Protein AF-A0A660Y3A1-F1 (afdb_monomer_lite)

pLDDT: mean 77.37, std 20.07, range [38.84, 98.44]

Foldseek 3Di:
DDDDDPPQVPVVVVVVVCCVVCVPDPVNVVLVPLVLVVLLVLLVVCVVVVHDCVRRLVSLVCCCVVRVVGPCNLVSLLVQLCCCVPVVVPPVSNLVSLVCSLVSPVPHPSNVVSVVVNVVVVVVVVVVVVVPPDD

Radius of gyration: 18.41 Å; chains: 1; bounding box: 25×60×46 Å

Secondary structure (DSSP, 8-state):
----S--HHHHHHHHHHHHHH-TTSHHHHHHHT-TTHHHHHHHHHHHHTT--HHHHHHHHHHHHHH-TTSTTHHHHHHHHHHHHHHTS--HHHHHHHHHHHHHHSTTSHHHHHHHHHHHHHHHHHHHHHTTS---

Sequence (135 aa):
MKDALGDTASADSAFRELLRRYPDSEPARVLRKDGGKELFLRAERARLSGKPPDIFLPLYEEVLRRHPESSYAPRAAYAIAWTYEHILRDSLKALAAYRNLAQTFPETEPGKFARKKLSLWTADTTVVDSMHTSE

Structure (mmCIF, N/CA/C/O backbone):
data_AF-A0A660Y3A1-F1
#
_entry.id   AF-A0A660Y3A1-F1
#
loop_
_atom_site.group_PDB
_atom_site.id
_atom_site.type_symbol
_atom_site.label_atom_id
_atom_site.label_alt_id
_atom_site.label_comp_id
_atom_site.label_asym_id
_atom_site.label_entity_id
_atom_site.label_seq_id
_atom_site.pdbx_PDB_ins_code
_atom_site.Cartn_x
_atom_site.Cartn_y
_atom_site.Cartn_z
_atom_site.occupancy
_atom_site.B_iso_or_equiv
_atom_site.auth_seq_id
_atom_site.auth_comp_id
_atom_site.auth_asym_id
_atom_site.auth_atom_id
_atom_site.pdbx_PDB_model_num
ATOM 1 N N . MET A 1 1 ? -0.014 22.371 29.705 1.00 41.53 1 MET A N 1
ATOM 2 C CA . MET A 1 1 ? -0.310 22.757 28.304 1.00 41.53 1 MET A CA 1
ATOM 3 C C . MET A 1 1 ? 0.983 22.610 27.516 1.00 41.53 1 MET A C 1
ATOM 5 O O . MET A 1 1 ? 1.921 23.312 27.847 1.00 41.53 1 MET A O 1
ATOM 9 N N . LYS A 1 2 ? 1.157 21.719 26.544 1.00 38.84 2 LYS A N 1
ATOM 10 C CA . LYS A 1 2 ? 0.225 20.934 25.727 1.00 38.84 2 LYS A CA 1
ATOM 11 C C . LYS A 1 2 ? 0.788 19.519 25.550 1.0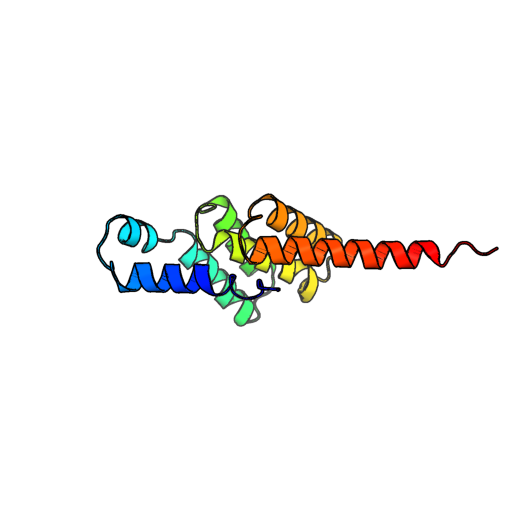0 38.84 2 LYS A C 1
ATOM 13 O O . LYS A 1 2 ? 1.962 19.368 25.225 1.00 38.84 2 LYS A O 1
ATOM 18 N N . ASP A 1 3 ? -0.080 18.540 25.745 1.00 48.84 3 ASP A N 1
ATOM 19 C CA . ASP A 1 3 ? 0.077 17.152 25.324 1.00 48.84 3 ASP A CA 1
ATOM 20 C C . ASP A 1 3 ? -0.066 17.022 23.792 1.00 48.84 3 ASP A C 1
ATOM 22 O O . ASP A 1 3 ? -0.488 17.974 23.131 1.00 48.84 3 ASP A O 1
ATOM 26 N N . ALA A 1 4 ? 0.212 15.815 23.277 1.00 39.81 4 ALA A N 1
ATOM 27 C CA . ALA A 1 4 ? -0.171 15.273 21.957 1.00 39.81 4 ALA A CA 1
ATOM 28 C C . ALA A 1 4 ? 0.922 15.105 20.879 1.00 39.81 4 ALA A C 1
ATOM 30 O O . ALA A 1 4 ? 0.761 15.565 19.752 1.00 39.81 4 ALA A O 1
ATOM 31 N N . LEU A 1 5 ? 1.977 14.329 21.165 1.00 40.34 5 LEU A N 1
ATOM 32 C CA . LEU A 1 5 ? 2.789 13.669 20.119 1.00 40.34 5 LEU A CA 1
ATOM 33 C C . LEU A 1 5 ? 3.163 12.211 20.479 1.00 40.34 5 LEU A C 1
ATOM 35 O O . LEU A 1 5 ? 4.257 11.751 20.166 1.00 40.34 5 LEU A O 1
ATOM 39 N N . GLY A 1 6 ? 2.266 11.480 21.158 1.00 42.59 6 GLY A N 1
ATOM 40 C CA . GLY A 1 6 ? 2.572 10.167 21.752 1.00 42.59 6 GLY A CA 1
ATOM 41 C C . GLY A 1 6 ? 1.891 8.917 21.173 1.00 42.59 6 GLY A C 1
ATOM 42 O O . GLY A 1 6 ? 2.242 7.828 21.609 1.00 42.59 6 GLY A O 1
ATOM 43 N N . ASP A 1 7 ? 0.955 9.004 20.219 1.00 46.84 7 ASP A N 1
ATOM 44 C CA . ASP A 1 7 ? -0.050 7.922 20.078 1.00 46.84 7 ASP A CA 1
ATOM 45 C C . ASP A 1 7 ? -0.044 7.062 18.802 1.00 46.84 7 ASP A C 1
ATOM 47 O O . ASP A 1 7 ? -0.915 6.210 18.646 1.00 46.84 7 ASP A O 1
ATOM 51 N N . THR A 1 8 ? 0.935 7.165 17.899 1.00 44.69 8 THR A N 1
ATOM 52 C CA . THR A 1 8 ? 0.959 6.283 16.703 1.00 44.69 8 THR A CA 1
ATOM 53 C C . THR A 1 8 ? 1.862 5.058 16.836 1.00 44.69 8 THR A C 1
ATOM 55 O O . THR A 1 8 ? 1.670 4.073 16.128 1.00 44.69 8 THR A O 1
ATOM 58 N N . ALA A 1 9 ? 2.769 5.037 17.817 1.00 43.44 9 ALA A N 1
ATOM 59 C CA . ALA A 1 9 ? 3.471 3.813 18.214 1.00 43.44 9 ALA A CA 1
ATOM 60 C C . ALA A 1 9 ? 2.575 2.868 19.050 1.00 43.44 9 ALA A C 1
ATOM 62 O O . ALA A 1 9 ? 2.907 1.693 19.230 1.00 43.44 9 ALA A O 1
ATOM 63 N N . SER A 1 10 ? 1.437 3.368 19.552 1.00 48.41 10 SER A N 1
ATOM 64 C CA . SER A 1 10 ? 0.587 2.693 20.543 1.00 48.41 10 SER A CA 1
ATOM 65 C C . SER A 1 10 ? -0.299 1.599 19.938 1.00 48.41 10 SER A C 1
ATOM 67 O O . SER A 1 10 ? -0.422 0.527 20.515 1.00 48.41 10 SER A O 1
ATOM 69 N N . ALA A 1 11 ? -0.842 1.784 18.729 1.00 48.19 11 ALA A N 1
ATOM 70 C CA . ALA A 1 11 ? -1.691 0.761 18.104 1.00 48.19 11 ALA A CA 1
ATOM 71 C C . ALA A 1 11 ? -0.903 -0.520 17.775 1.00 48.19 11 ALA A C 1
ATOM 73 O O . ALA A 1 11 ? -1.330 -1.623 18.101 1.00 48.19 11 ALA A O 1
ATOM 74 N N . ASP A 1 12 ? 0.289 -0.363 17.202 1.00 45.38 12 ASP A N 1
ATOM 75 C CA . ASP A 1 12 ? 1.172 -1.463 16.807 1.00 45.38 12 ASP A CA 1
ATOM 76 C C . ASP A 1 12 ? 1.757 -2.213 18.020 1.00 45.38 12 ASP A C 1
ATOM 78 O O . ASP A 1 12 ? 1.957 -3.431 17.991 1.00 45.38 12 ASP A O 1
ATOM 82 N N . SER A 1 13 ? 2.015 -1.489 19.114 1.00 50.28 13 SER A N 1
ATOM 83 C CA . SER A 1 13 ? 2.515 -2.051 20.373 1.00 50.28 13 SER A CA 1
ATOM 84 C C . SER A 1 13 ? 1.406 -2.680 21.215 1.00 50.28 13 SER A C 1
ATOM 86 O O . SER A 1 13 ? 1.612 -3.774 21.734 1.00 50.28 13 SER A O 1
ATOM 88 N N . ALA A 1 14 ? 0.213 -2.082 21.273 1.00 51.12 14 ALA A N 1
ATOM 89 C CA . ALA A 1 14 ? -0.974 -2.686 21.877 1.00 51.12 14 ALA A CA 1
ATOM 90 C C . ALA A 1 14 ? -1.387 -3.964 21.132 1.00 51.12 14 ALA A C 1
ATOM 92 O O . ALA A 1 14 ? -1.744 -4.961 21.757 1.00 51.12 14 ALA A O 1
ATOM 93 N N . PHE A 1 15 ? -1.257 -3.971 19.803 1.00 51.47 15 PHE A N 1
ATOM 94 C CA . PHE A 1 15 ? -1.513 -5.130 18.950 1.00 51.47 15 PHE A CA 1
ATOM 95 C C . PHE A 1 15 ? -0.503 -6.262 19.190 1.00 51.47 15 PHE A C 1
ATOM 97 O O . PHE A 1 15 ? -0.896 -7.412 19.393 1.00 51.47 15 PHE A O 1
ATOM 104 N N . ARG A 1 16 ? 0.800 -5.946 19.260 1.00 54.81 16 ARG A N 1
ATOM 105 C CA . ARG A 1 16 ? 1.838 -6.919 19.655 1.00 54.81 16 ARG A CA 1
ATOM 106 C C . ARG A 1 16 ? 1.632 -7.438 21.074 1.00 54.81 16 ARG A C 1
ATOM 108 O O . ARG A 1 16 ? 1.813 -8.629 21.311 1.00 54.81 16 ARG A O 1
ATOM 115 N N . GLU A 1 17 ? 1.239 -6.574 22.003 1.00 54.94 17 GLU A N 1
ATOM 116 C CA . GLU A 1 17 ? 0.998 -6.949 23.395 1.00 54.94 17 GLU A CA 1
ATOM 117 C C . GLU A 1 17 ? -0.225 -7.865 23.530 1.00 54.94 17 GLU A C 1
ATOM 119 O O . GLU A 1 17 ? -0.175 -8.842 24.276 1.00 54.94 17 GLU A O 1
ATOM 124 N N . LEU A 1 18 ? -1.287 -7.625 22.757 1.00 54.81 18 LEU A N 1
ATOM 125 C CA . LEU A 1 18 ? -2.476 -8.478 22.720 1.00 54.81 18 LEU A CA 1
ATOM 126 C C . LEU A 1 18 ? -2.155 -9.873 22.163 1.00 54.81 18 LEU A C 1
ATOM 128 O O . LEU A 1 18 ? -2.542 -10.878 22.762 1.00 54.81 18 LEU A O 1
ATOM 132 N N . LEU A 1 19 ? -1.370 -9.942 21.083 1.00 51.66 19 LEU A N 1
ATOM 133 C CA . LEU A 1 19 ? -0.883 -11.204 20.512 1.00 51.66 19 LEU A CA 1
ATOM 134 C C . LEU A 1 19 ? 0.073 -11.955 21.456 1.00 51.66 19 LEU A C 1
ATOM 136 O O . LEU A 1 19 ? 0.087 -13.185 21.461 1.00 51.66 19 LEU A O 1
ATOM 140 N N . ARG A 1 20 ? 0.852 -11.232 22.272 1.00 53.50 20 ARG A N 1
ATOM 141 C CA . ARG A 1 20 ? 1.773 -11.804 23.267 1.00 53.50 20 ARG A CA 1
ATOM 142 C C . ARG A 1 20 ? 1.049 -12.322 24.510 1.00 53.50 20 ARG A C 1
ATOM 144 O O . ARG A 1 20 ? 1.431 -13.362 25.039 1.00 53.50 20 ARG A O 1
ATOM 151 N N . ARG A 1 21 ? 0.032 -11.599 24.993 1.00 51.97 21 ARG A N 1
ATOM 152 C CA . ARG A 1 21 ? -0.715 -11.944 26.216 1.00 51.97 21 ARG A CA 1
ATOM 153 C C . ARG A 1 21 ? -1.789 -13.003 26.003 1.00 51.97 21 ARG A C 1
ATOM 155 O O . ARG A 1 21 ? -2.088 -13.732 26.943 1.00 51.97 21 ARG A O 1
ATOM 162 N N . TYR A 1 22 ? -2.346 -13.109 24.797 1.00 51.16 22 TYR A N 1
ATOM 163 C CA . TYR A 1 22 ? -3.446 -14.034 24.504 1.00 51.16 22 TYR A CA 1
ATOM 164 C C . TYR A 1 22 ? -3.184 -14.875 23.243 1.00 51.16 22 TYR A C 1
ATOM 166 O O . TYR A 1 22 ? -3.998 -14.856 22.313 1.00 51.16 22 TYR A O 1
ATOM 174 N N . PRO A 1 23 ? -2.074 -15.644 23.207 1.00 51.78 23 PRO A N 1
ATOM 175 C CA . PRO A 1 23 ? -1.587 -16.326 22.005 1.00 51.78 23 PRO A CA 1
ATOM 176 C C . PRO A 1 23 ? -2.552 -17.382 21.447 1.00 51.78 23 PRO A C 1
ATOM 178 O O . PRO A 1 23 ? -2.470 -17.703 20.264 1.00 51.78 23 PRO A O 1
ATOM 181 N N . ASP A 1 24 ? -3.487 -17.894 22.258 1.00 49.62 24 ASP A N 1
ATOM 182 C CA . ASP A 1 24 ? -4.448 -18.938 21.871 1.00 49.62 24 ASP A CA 1
ATOM 183 C C . ASP A 1 24 ? -5.929 -18.544 21.922 1.00 49.62 24 ASP A C 1
ATOM 185 O O . ASP A 1 24 ? -6.799 -19.398 21.760 1.00 49.62 24 ASP A O 1
ATOM 189 N N . SER A 1 25 ? -6.227 -17.251 22.056 1.00 62.78 25 SER A N 1
ATOM 190 C CA . SER A 1 25 ? -7.603 -16.753 21.941 1.00 62.78 25 SER A CA 1
ATOM 191 C C . SER A 1 25 ? -8.134 -16.863 20.500 1.00 62.78 25 SER A C 1
ATOM 193 O O . SER A 1 25 ? -7.368 -16.749 19.543 1.00 62.78 25 SER A O 1
ATOM 195 N N . GLU A 1 26 ? -9.444 -17.076 20.325 1.00 51.41 26 GLU A N 1
ATOM 196 C CA . GLU A 1 26 ? -10.116 -17.121 19.008 1.00 51.41 26 GLU A CA 1
ATOM 197 C C . GLU A 1 26 ? -9.801 -15.891 18.122 1.00 51.41 26 GLU A C 1
ATOM 199 O O . GLU A 1 26 ? -9.344 -16.071 16.993 1.00 51.41 26 GLU A O 1
ATOM 204 N N . PRO A 1 27 ? -9.852 -14.640 18.630 1.00 51.62 27 PRO A N 1
ATOM 205 C CA . PRO A 1 27 ? -9.425 -13.463 17.868 1.00 51.62 27 PRO A CA 1
ATOM 206 C C . PRO A 1 27 ? -7.959 -13.535 17.413 1.00 51.62 27 PRO A C 1
ATOM 208 O O . PRO A 1 27 ? -7.642 -13.190 16.278 1.00 51.62 27 PRO A O 1
ATOM 211 N N . ALA A 1 28 ? -7.056 -14.053 18.253 1.00 49.00 28 ALA A N 1
ATOM 212 C CA . ALA A 1 28 ? -5.657 -14.276 17.886 1.00 49.00 28 ALA A CA 1
ATOM 213 C C . ALA A 1 28 ? -5.473 -15.450 16.900 1.00 49.00 28 ALA A C 1
ATOM 215 O O . ALA A 1 28 ? -4.513 -15.461 16.132 1.00 49.00 28 ALA A O 1
ATOM 216 N N . ARG A 1 29 ? -6.374 -16.444 16.873 1.00 44.91 29 ARG A N 1
ATOM 217 C CA . ARG A 1 29 ? -6.417 -17.517 15.855 1.00 44.91 29 ARG A CA 1
ATOM 218 C C . ARG A 1 29 ? -6.872 -16.997 14.497 1.00 44.91 29 ARG A C 1
ATOM 220 O O . ARG A 1 29 ? -6.226 -17.316 13.500 1.00 44.91 29 ARG A O 1
ATOM 227 N N . VAL A 1 30 ? -7.895 -16.147 14.471 1.00 51.28 30 VAL A N 1
ATOM 228 C CA . VAL A 1 30 ? -8.353 -15.438 13.266 1.00 51.28 30 VAL A CA 1
ATOM 229 C C . VAL A 1 30 ? -7.252 -14.509 12.733 1.00 51.28 30 VAL A C 1
ATOM 231 O O . VAL A 1 30 ? -6.955 -14.530 11.543 1.00 51.28 30 VAL A O 1
ATOM 234 N N . LEU A 1 31 ? -6.535 -13.800 13.612 1.00 50.03 31 LEU A N 1
ATOM 235 C CA . LEU A 1 31 ? -5.382 -12.961 13.246 1.00 50.03 31 LEU A CA 1
ATOM 236 C C . LEU A 1 31 ? -4.131 -13.759 12.810 1.00 50.03 31 LEU A C 1
ATOM 238 O O . LEU A 1 31 ? -3.293 -13.239 12.073 1.00 50.03 31 LEU A O 1
ATOM 242 N N . ARG A 1 32 ? -3.977 -15.028 13.226 1.00 50.34 32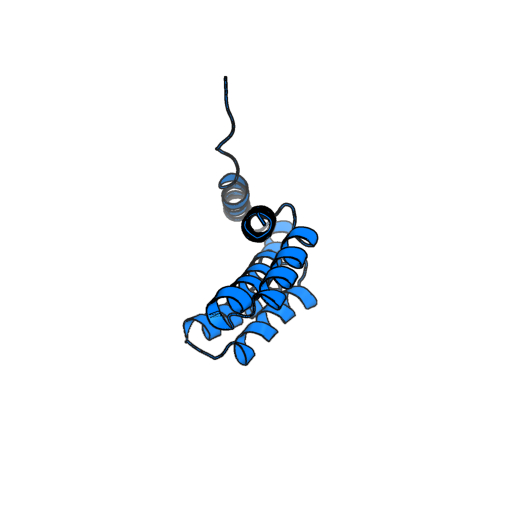 ARG A N 1
ATOM 243 C CA . ARG A 1 32 ? -2.850 -15.902 12.824 1.00 50.34 32 ARG A CA 1
ATOM 244 C C . ARG A 1 32 ? -2.916 -16.339 11.356 1.00 50.34 32 ARG A C 1
ATOM 246 O O . ARG A 1 32 ? -1.870 -16.641 10.780 1.00 50.34 32 ARG A O 1
ATOM 253 N N . LYS A 1 33 ? -4.099 -16.325 10.732 1.00 54.03 33 LYS A N 1
ATOM 254 C CA . LYS A 1 33 ? -4.274 -16.438 9.275 1.00 54.03 33 LYS A CA 1
ATOM 255 C C . LYS A 1 33 ? -4.635 -15.076 8.697 1.00 54.03 33 LYS A C 1
ATOM 257 O O . LYS A 1 33 ? -5.716 -14.883 8.158 1.00 54.03 33 LYS A O 1
ATOM 262 N N . ASP A 1 34 ? -3.717 -14.127 8.793 1.00 68.44 34 ASP A N 1
ATOM 263 C CA . ASP A 1 34 ? -3.859 -12.885 8.048 1.00 68.44 34 ASP A CA 1
ATOM 264 C C . ASP A 1 34 ? -3.766 -13.203 6.542 1.00 68.44 34 ASP A C 1
ATOM 266 O O . ASP A 1 34 ? -2.673 -13.417 6.013 1.00 68.44 34 ASP A O 1
ATOM 270 N N . GLY A 1 35 ? -4.916 -13.355 5.874 1.00 77.25 35 GLY A N 1
ATOM 271 C CA . GLY A 1 35 ? -5.019 -13.940 4.530 1.00 77.25 35 GLY A CA 1
ATOM 272 C C . GLY A 1 35 ? -4.163 -13.223 3.483 1.00 77.25 35 GLY A C 1
ATOM 273 O O . GLY A 1 35 ? -3.623 -13.856 2.578 1.00 77.25 35 GLY A O 1
ATOM 274 N N . GLY A 1 36 ? -3.936 -11.920 3.668 1.00 86.88 36 GLY A N 1
ATOM 275 C CA . GLY A 1 36 ? -3.087 -11.105 2.801 1.00 86.88 36 GLY A CA 1
ATOM 276 C C . GLY A 1 36 ? -1.582 -11.273 3.023 1.00 86.88 36 GLY A C 1
ATOM 277 O O . GLY A 1 36 ? -0.793 -10.859 2.173 1.00 86.88 36 GLY A O 1
ATOM 278 N N . LYS A 1 37 ? -1.151 -11.889 4.131 1.00 88.62 37 LYS A N 1
ATOM 279 C CA . LYS A 1 37 ? 0.260 -11.940 4.541 1.00 88.62 37 LYS A CA 1
ATOM 280 C C . LYS A 1 37 ? 1.158 -12.604 3.508 1.00 88.62 37 LYS A C 1
ATOM 282 O O . LYS A 1 37 ? 2.196 -12.046 3.165 1.00 88.62 37 LYS A O 1
ATOM 287 N N . GLU A 1 38 ? 0.788 -13.786 3.024 1.00 90.25 38 GLU A N 1
ATOM 288 C CA . GLU A 1 38 ? 1.648 -14.539 2.102 1.00 90.25 38 GLU A CA 1
ATOM 289 C C . GLU A 1 38 ? 1.796 -13.812 0.761 1.00 90.25 38 GLU A C 1
ATOM 291 O O . GLU A 1 38 ? 2.904 -13.667 0.246 1.00 90.25 38 GLU A O 1
ATOM 296 N N . LEU A 1 39 ? 0.694 -13.275 0.229 1.00 93.31 39 LEU A N 1
ATOM 297 C CA . LEU A 1 39 ? 0.709 -12.475 -0.996 1.00 93.31 39 LEU A CA 1
ATOM 298 C C . LEU A 1 39 ? 1.574 -11.219 -0.836 1.00 93.31 39 LEU A C 1
ATOM 300 O O . LEU A 1 39 ? 2.425 -10.952 -1.685 1.00 93.31 39 LEU A O 1
ATOM 304 N N . PHE A 1 40 ? 1.429 -10.504 0.283 1.00 92.50 40 PHE A N 1
ATOM 305 C CA . PHE A 1 40 ? 2.246 -9.333 0.588 1.00 92.50 40 PHE A CA 1
ATOM 306 C C . PHE A 1 40 ? 3.738 -9.679 0.698 1.00 92.50 40 PHE A C 1
ATOM 308 O O . PHE A 1 40 ? 4.579 -9.004 0.107 1.00 92.50 40 PHE A O 1
ATOM 315 N N . LEU A 1 41 ? 4.092 -10.745 1.423 1.00 90.88 41 LEU A N 1
ATOM 316 C CA . LEU A 1 41 ? 5.489 -11.160 1.588 1.00 90.88 41 LEU A CA 1
ATOM 317 C C . LEU A 1 41 ? 6.111 -11.629 0.270 1.00 90.88 41 LEU A C 1
ATOM 319 O O . LEU A 1 41 ? 7.287 -11.361 0.017 1.00 90.88 41 LEU A O 1
ATOM 323 N N . ARG A 1 42 ? 5.336 -12.296 -0.592 1.00 93.44 42 ARG A N 1
ATOM 324 C CA . ARG A 1 42 ? 5.778 -12.660 -1.941 1.00 93.44 42 ARG A CA 1
ATOM 325 C C . ARG A 1 42 ? 6.051 -11.417 -2.791 1.00 93.44 42 ARG A C 1
ATOM 327 O O . ARG A 1 42 ? 7.072 -11.386 -3.479 1.00 93.44 42 ARG A O 1
ATOM 334 N N . ALA A 1 43 ? 5.186 -10.405 -2.711 1.00 94.00 43 ALA A N 1
ATOM 335 C CA . ALA A 1 43 ? 5.369 -9.126 -3.393 1.00 94.00 43 ALA A CA 1
ATOM 336 C C . ALA A 1 43 ? 6.642 -8.409 -2.913 1.00 94.00 43 ALA A C 1
ATOM 338 O O . ALA A 1 43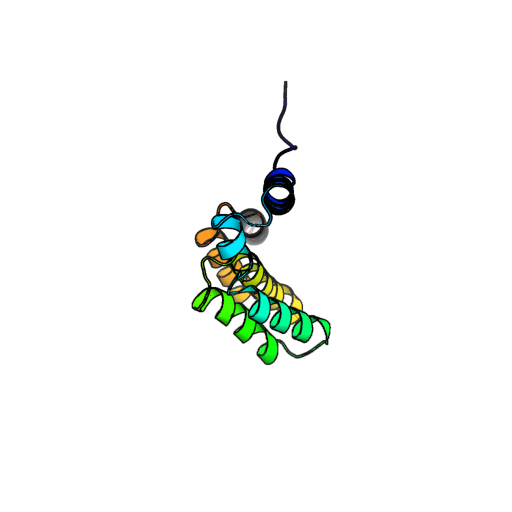 ? 7.503 -8.075 -3.726 1.00 94.00 43 ALA A O 1
ATOM 339 N N . GLU A 1 44 ? 6.827 -8.280 -1.594 1.00 90.94 44 GLU A N 1
ATOM 340 C CA . GLU A 1 44 ? 8.027 -7.671 -1.006 1.00 90.94 44 GLU A CA 1
ATOM 341 C C . GLU A 1 44 ? 9.301 -8.420 -1.401 1.00 90.94 44 GLU A C 1
ATOM 343 O O . GLU A 1 44 ? 10.292 -7.794 -1.767 1.00 90.94 44 GLU A O 1
ATOM 348 N N . ARG A 1 45 ? 9.288 -9.759 -1.389 1.00 88.69 45 ARG A N 1
ATOM 349 C CA . ARG A 1 45 ? 10.450 -10.558 -1.801 1.00 88.69 45 ARG A CA 1
ATOM 350 C C . ARG A 1 45 ? 10.811 -10.300 -3.261 1.00 88.69 45 ARG A C 1
ATOM 352 O O . ARG A 1 45 ? 11.989 -10.135 -3.565 1.00 88.69 45 ARG A O 1
ATOM 359 N N . ALA A 1 46 ? 9.821 -10.254 -4.151 1.00 87.94 46 ALA A N 1
ATOM 360 C CA . ALA A 1 46 ? 10.036 -9.945 -5.560 1.00 87.94 46 ALA A CA 1
ATOM 361 C C . ALA A 1 46 ? 10.591 -8.521 -5.745 1.00 87.94 46 ALA A C 1
ATOM 363 O O . ALA A 1 46 ? 11.610 -8.360 -6.417 1.00 87.94 46 ALA A O 1
ATOM 364 N N . ARG A 1 47 ? 9.996 -7.520 -5.081 1.00 88.31 47 ARG A N 1
ATOM 365 C CA . ARG A 1 47 ? 10.453 -6.121 -5.101 1.00 88.31 47 ARG A CA 1
ATOM 366 C C . ARG A 1 47 ? 11.895 -5.978 -4.602 1.00 88.31 47 ARG A C 1
ATOM 368 O O . ARG A 1 47 ? 12.718 -5.364 -5.271 1.00 88.31 47 ARG A O 1
ATOM 375 N N . LEU A 1 48 ? 12.218 -6.576 -3.454 1.00 84.00 48 LEU A N 1
ATOM 376 C CA . LEU A 1 48 ? 13.556 -6.525 -2.846 1.00 84.00 48 LEU A CA 1
ATOM 377 C C . LEU A 1 48 ? 14.606 -7.306 -3.644 1.00 84.00 48 LEU A C 1
ATOM 379 O O . LEU A 1 48 ? 15.781 -6.961 -3.608 1.00 84.00 48 LEU A O 1
ATOM 383 N N . SER A 1 49 ? 14.183 -8.323 -4.395 1.00 88.25 49 SER A N 1
ATOM 384 C CA . SER A 1 49 ? 15.048 -9.073 -5.313 1.00 88.25 49 SER A CA 1
ATOM 385 C C . SER A 1 49 ? 15.256 -8.357 -6.656 1.00 88.25 49 SER A C 1
ATOM 387 O O . SER A 1 49 ? 15.804 -8.953 -7.581 1.00 88.25 49 SER A O 1
ATOM 389 N N . GLY A 1 50 ? 14.773 -7.117 -6.799 1.00 86.44 50 GLY A N 1
ATOM 390 C CA . GLY A 1 50 ? 14.915 -6.316 -8.015 1.00 86.44 50 GLY A CA 1
ATOM 391 C C . GLY A 1 50 ? 14.099 -6.831 -9.200 1.00 86.44 50 GLY A C 1
ATOM 392 O O . GLY A 1 50 ? 14.429 -6.528 -10.345 1.00 86.44 50 GLY A O 1
ATOM 393 N N . LYS A 1 51 ? 13.048 -7.631 -8.961 1.00 95.44 51 LYS A N 1
ATOM 394 C CA . LYS A 1 51 ? 12.113 -8.006 -10.030 1.00 95.44 51 LYS A CA 1
ATOM 395 C C . LYS A 1 51 ? 11.386 -6.757 -10.536 1.00 95.44 51 LYS A C 1
ATOM 397 O O . LYS A 1 51 ? 11.166 -5.836 -9.749 1.00 95.44 51 LYS A O 1
ATOM 402 N N . PRO A 1 52 ? 11.002 -6.717 -11.819 1.00 97.44 52 PRO A N 1
ATOM 403 C CA . PRO A 1 52 ? 10.319 -5.556 -12.365 1.00 97.44 52 PRO A CA 1
ATOM 404 C C . PRO A 1 52 ? 8.888 -5.412 -11.786 1.00 97.44 52 PRO A C 1
ATOM 406 O O . PRO A 1 52 ? 8.324 -6.395 -11.285 1.00 97.44 52 PRO A O 1
ATOM 409 N N . PRO A 1 53 ? 8.307 -4.191 -11.775 1.00 94.69 53 PRO A N 1
ATOM 410 C CA . PRO A 1 53 ? 7.025 -3.903 -11.115 1.00 94.69 53 PRO A CA 1
ATOM 411 C C . PRO A 1 53 ? 5.830 -4.734 -11.568 1.00 94.69 53 PRO A C 1
ATOM 413 O O . PRO A 1 53 ? 4.959 -5.031 -10.754 1.00 94.69 53 PRO A O 1
ATOM 416 N N . ASP A 1 54 ? 5.807 -5.162 -12.825 1.00 97.12 54 ASP A N 1
ATOM 417 C CA . ASP A 1 54 ? 4.812 -6.069 -13.404 1.00 97.12 54 ASP A CA 1
ATOM 418 C C . ASP A 1 54 ? 4.726 -7.422 -12.676 1.00 97.12 54 ASP A C 1
ATOM 420 O O . ASP A 1 54 ? 3.682 -8.068 -12.705 1.00 97.12 54 ASP A O 1
ATOM 424 N N . ILE A 1 55 ? 5.779 -7.831 -11.959 1.00 97.50 55 ILE A N 1
ATOM 425 C CA . ILE A 1 55 ? 5.790 -9.075 -11.177 1.00 97.50 55 ILE A CA 1
ATOM 426 C C . ILE A 1 55 ? 5.162 -8.904 -9.792 1.00 97.50 55 ILE A C 1
ATOM 428 O O . ILE A 1 55 ? 4.507 -9.823 -9.297 1.00 97.50 55 ILE A O 1
ATOM 432 N N . PHE A 1 56 ? 5.388 -7.769 -9.126 1.00 96.06 56 PHE A N 1
ATOM 433 C CA . PHE A 1 56 ? 5.018 -7.605 -7.716 1.00 96.06 56 PHE A CA 1
ATOM 434 C C . PHE A 1 56 ? 3.808 -6.696 -7.483 1.00 96.06 56 PHE A C 1
ATOM 436 O O . PHE A 1 56 ? 3.124 -6.873 -6.476 1.00 96.06 56 PHE A O 1
ATOM 443 N N . LEU A 1 57 ? 3.488 -5.775 -8.399 1.00 98.12 57 LEU A N 1
ATOM 444 C CA . LEU A 1 57 ? 2.275 -4.955 -8.308 1.00 98.12 57 LEU A CA 1
ATOM 445 C C . LEU A 1 57 ? 0.995 -5.804 -8.283 1.00 98.12 57 LEU A C 1
ATOM 447 O O . LEU A 1 57 ? 0.208 -5.607 -7.354 1.00 98.12 57 LEU A O 1
ATOM 451 N N . PRO A 1 58 ? 0.816 -6.815 -9.163 1.00 98.44 58 PRO A N 1
ATOM 452 C CA . PRO A 1 58 ? -0.383 -7.652 -9.125 1.00 98.44 58 PRO A CA 1
ATOM 453 C C . PRO A 1 58 ? -0.532 -8.415 -7.808 1.00 98.44 58 PRO A C 1
ATOM 455 O O . PRO A 1 58 ? -1.642 -8.708 -7.380 1.00 98.44 58 PRO A O 1
ATOM 458 N N . LEU A 1 59 ? 0.577 -8.730 -7.130 1.00 97.44 59 LEU A N 1
ATOM 459 C CA . LEU A 1 59 ? 0.542 -9.406 -5.833 1.00 97.44 59 LEU A CA 1
ATOM 460 C C . LEU A 1 59 ? 0.026 -8.480 -4.725 1.00 97.44 59 LEU A C 1
ATOM 462 O O . LEU A 1 59 ? -0.756 -8.931 -3.893 1.00 97.44 59 LEU A O 1
ATOM 466 N N . TYR A 1 60 ? 0.411 -7.199 -4.719 1.00 96.56 60 TYR A N 1
ATOM 467 C CA . TYR A 1 60 ? -0.176 -6.220 -3.797 1.00 96.56 60 TYR A CA 1
ATOM 468 C C . TYR A 1 60 ? -1.653 -5.960 -4.109 1.00 96.56 60 TYR A C 1
ATOM 470 O O . TYR A 1 60 ? -2.465 -5.886 -3.191 1.00 96.56 60 TYR A O 1
ATOM 478 N N . GLU A 1 61 ? -2.017 -5.852 -5.387 1.00 98.00 61 GLU A N 1
ATOM 479 C CA . GLU A 1 61 ? -3.413 -5.687 -5.813 1.00 98.00 61 GLU A CA 1
ATOM 480 C C . GLU A 1 61 ? -4.269 -6.884 -5.380 1.00 98.00 61 GLU A C 1
ATOM 482 O O . GLU A 1 61 ? -5.395 -6.720 -4.911 1.00 98.00 61 GLU A O 1
ATOM 487 N N . GLU A 1 62 ? -3.707 -8.091 -5.444 1.00 97.12 62 GLU A N 1
ATOM 488 C CA . GLU A 1 62 ? -4.363 -9.314 -4.992 1.00 97.12 62 GLU A CA 1
ATOM 489 C C . GLU A 1 62 ? -4.611 -9.322 -3.475 1.00 97.12 62 GLU A C 1
ATOM 491 O O . GLU A 1 62 ? -5.649 -9.818 -3.034 1.00 97.12 62 GLU A O 1
ATOM 496 N N . VAL A 1 63 ? -3.723 -8.715 -2.671 1.00 95.25 63 VAL A N 1
ATOM 497 C CA . VAL A 1 63 ? -3.981 -8.492 -1.234 1.00 95.25 63 VAL A CA 1
ATOM 498 C C . VAL A 1 63 ? -5.227 -7.630 -1.054 1.00 95.25 63 VAL A C 1
ATOM 500 O O . VAL A 1 63 ? -6.122 -8.014 -0.309 1.00 95.25 63 VAL A O 1
ATOM 503 N N . LEU A 1 64 ? -5.315 -6.500 -1.761 1.00 95.31 64 LEU A N 1
ATOM 504 C CA . LEU A 1 64 ? -6.457 -5.585 -1.650 1.00 95.31 64 LEU A CA 1
ATOM 505 C C . LEU A 1 64 ? -7.767 -6.225 -2.114 1.00 95.31 64 LEU A C 1
ATOM 507 O O . LEU A 1 64 ? -8.823 -5.937 -1.561 1.00 95.31 64 LEU A O 1
ATOM 511 N N . ARG A 1 65 ? -7.700 -7.086 -3.132 1.00 95.81 65 ARG A N 1
ATOM 512 C CA . ARG A 1 65 ? -8.877 -7.711 -3.735 1.00 95.81 65 ARG A CA 1
ATOM 513 C C . ARG A 1 65 ? -9.397 -8.904 -2.938 1.00 95.81 65 ARG A C 1
ATOM 515 O O . ARG A 1 65 ? -10.608 -9.051 -2.803 1.00 95.81 65 ARG A O 1
ATOM 522 N N . ARG A 1 66 ? -8.512 -9.792 -2.472 1.00 92.81 66 ARG A N 1
ATOM 523 C CA . ARG A 1 66 ? -8.910 -11.031 -1.772 1.00 92.81 66 ARG A CA 1
ATOM 524 C C . ARG A 1 66 ? -8.958 -10.890 -0.265 1.00 92.81 66 ARG A C 1
ATOM 526 O O . ARG A 1 66 ? -9.659 -11.671 0.369 1.00 92.81 66 ARG A O 1
ATOM 533 N N . HIS A 1 67 ? -8.191 -9.956 0.283 1.00 90.12 67 HIS A N 1
ATOM 534 C CA . HIS A 1 67 ? -8.012 -9.803 1.721 1.00 90.12 67 HIS A CA 1
ATOM 535 C C . HIS A 1 67 ? -8.052 -8.323 2.137 1.00 90.12 67 HIS A C 1
ATOM 537 O O . HIS A 1 67 ? -7.105 -7.852 2.771 1.00 90.12 67 HIS A O 1
ATOM 543 N N . PRO A 1 68 ? -9.098 -7.551 1.778 1.00 88.75 68 PRO A N 1
ATOM 544 C CA . PRO A 1 68 ? -9.203 -6.137 2.153 1.00 88.75 68 PRO A CA 1
ATOM 545 C C . PRO A 1 68 ? -9.203 -5.901 3.675 1.00 88.75 68 PRO A C 1
ATOM 547 O O . PRO A 1 68 ? -8.801 -4.833 4.128 1.00 88.75 68 PRO A O 1
ATOM 550 N N . GLU A 1 69 ? -9.621 -6.893 4.464 1.00 85.88 69 GLU A N 1
ATOM 551 C CA . GLU A 1 69 ? -9.615 -6.903 5.931 1.00 85.88 69 GLU A CA 1
ATOM 552 C C . GLU A 1 69 ? -8.239 -7.211 6.545 1.00 85.88 69 GLU A C 1
ATOM 554 O O . GLU A 1 69 ? -8.048 -7.077 7.755 1.00 85.88 69 GLU A O 1
ATOM 559 N N . SER A 1 70 ? -7.277 -7.635 5.720 1.00 86.12 70 SER A N 1
ATOM 560 C CA . SER A 1 70 ? -5.919 -7.966 6.143 1.00 86.12 70 SER A CA 1
ATOM 561 C C . SER A 1 70 ? -5.214 -6.761 6.754 1.00 86.12 70 SER A C 1
ATOM 563 O O . SER A 1 70 ? -5.254 -5.656 6.207 1.00 86.12 70 SER A O 1
ATOM 565 N N . SER A 1 71 ? -4.417 -6.992 7.801 1.00 8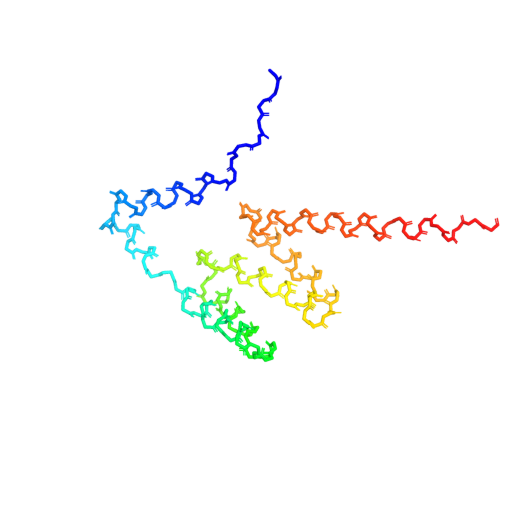6.00 71 SER A N 1
ATOM 566 C CA . SER A 1 71 ? -3.524 -5.947 8.323 1.00 86.00 71 SER A CA 1
ATOM 567 C C . SER A 1 71 ? -2.456 -5.521 7.297 1.00 86.00 71 SER A C 1
ATOM 569 O O . SER A 1 71 ? -1.854 -4.449 7.409 1.00 86.00 71 SER A O 1
ATOM 571 N N . TYR A 1 72 ? -2.247 -6.327 6.248 1.00 87.81 72 TYR A N 1
ATOM 572 C CA . TYR A 1 72 ? -1.361 -6.027 5.128 1.00 87.81 72 TYR A CA 1
ATOM 573 C C . TYR A 1 72 ? -2.032 -5.241 4.002 1.00 87.81 72 TYR A C 1
ATOM 575 O O . TYR A 1 72 ? -1.305 -4.681 3.183 1.00 87.81 72 TYR A O 1
ATOM 583 N N . ALA A 1 73 ? -3.363 -5.136 3.947 1.00 92.50 73 ALA A N 1
ATOM 584 C CA . ALA A 1 73 ? -4.037 -4.401 2.877 1.00 92.50 73 ALA A CA 1
ATOM 585 C C . ALA A 1 73 ? -3.636 -2.909 2.833 1.00 92.50 73 ALA A C 1
ATOM 587 O O . ALA A 1 73 ? -3.153 -2.462 1.789 1.00 92.50 73 ALA A O 1
ATOM 588 N N . PRO A 1 74 ? -3.641 -2.144 3.945 1.00 89.62 74 PRO A N 1
ATOM 589 C CA . PRO A 1 74 ? -3.165 -0.756 3.927 1.00 89.62 74 PRO A CA 1
ATOM 590 C C . PRO A 1 74 ? -1.693 -0.627 3.503 1.00 89.62 74 PRO A C 1
ATOM 592 O O . PRO A 1 74 ? -1.300 0.328 2.831 1.00 89.62 74 PRO A O 1
ATOM 595 N N . ARG A 1 75 ? -0.861 -1.613 3.867 1.00 89.81 75 ARG A N 1
ATOM 596 C CA . ARG A 1 75 ? 0.564 -1.659 3.504 1.00 89.81 75 ARG A CA 1
ATOM 597 C C . ARG A 1 75 ? 0.766 -1.975 2.021 1.00 89.81 75 ARG A C 1
ATOM 599 O O . ARG A 1 75 ? 1.645 -1.387 1.399 1.00 89.81 75 ARG A O 1
ATOM 606 N N . ALA A 1 76 ? -0.044 -2.866 1.454 1.00 95.44 76 ALA A N 1
ATOM 607 C CA . ALA A 1 76 ? -0.042 -3.203 0.034 1.00 95.44 76 ALA A CA 1
ATOM 608 C C . ALA A 1 76 ? -0.457 -1.997 -0.820 1.00 95.44 76 ALA A C 1
ATOM 610 O O . ALA A 1 76 ? 0.244 -1.644 -1.766 1.00 95.44 76 ALA A O 1
ATOM 611 N N . ALA A 1 77 ? -1.529 -1.298 -0.432 1.00 95.00 77 ALA A N 1
ATOM 612 C CA . ALA A 1 77 ? -1.959 -0.064 -1.090 1.00 95.00 77 ALA A CA 1
ATOM 613 C C . ALA A 1 77 ? -0.869 1.022 -1.063 1.00 95.00 77 ALA A C 1
ATOM 615 O O . ALA A 1 77 ? -0.635 1.695 -2.069 1.00 95.00 77 ALA A O 1
ATOM 616 N N . TYR A 1 78 ? -0.140 1.153 0.049 1.00 90.50 78 TYR A N 1
ATOM 617 C CA . TYR A 1 78 ? 1.018 2.046 0.117 1.00 90.50 78 TYR A CA 1
ATOM 618 C C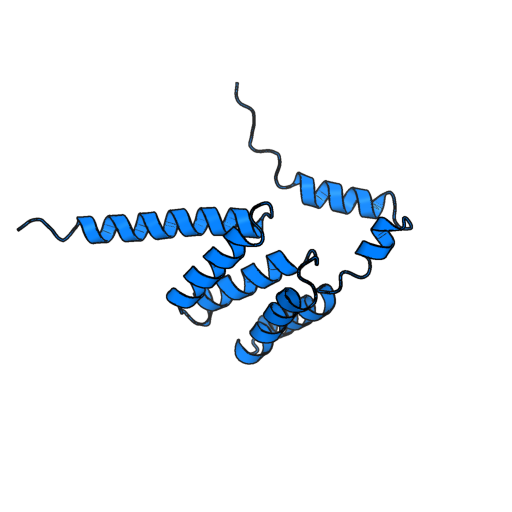 . TYR A 1 78 ? 2.152 1.621 -0.815 1.00 90.50 78 TYR A C 1
ATOM 620 O O . TYR A 1 78 ? 2.701 2.464 -1.523 1.00 90.50 78 TYR A O 1
ATOM 628 N N . ALA A 1 79 ? 2.495 0.332 -0.844 1.00 92.44 79 ALA A N 1
ATOM 629 C CA . ALA A 1 79 ? 3.547 -0.182 -1.715 1.00 92.44 79 ALA A CA 1
ATOM 630 C C . ALA A 1 79 ? 3.232 0.059 -3.201 1.00 92.44 79 ALA A C 1
ATOM 632 O O . ALA A 1 79 ? 4.132 0.424 -3.959 1.00 92.44 79 ALA A O 1
ATOM 633 N N . ILE A 1 80 ? 1.962 -0.060 -3.605 1.00 97.94 80 ILE A N 1
ATOM 634 C CA . ILE A 1 80 ? 1.494 0.295 -4.953 1.00 97.94 80 ILE A CA 1
ATOM 635 C C . ILE A 1 80 ? 1.749 1.780 -5.236 1.00 97.94 80 ILE A C 1
ATOM 637 O O . ILE A 1 80 ? 2.411 2.113 -6.219 1.00 97.94 80 ILE A O 1
ATOM 641 N N . ALA A 1 81 ? 1.283 2.675 -4.357 1.00 94.12 81 ALA A N 1
ATOM 642 C CA . ALA A 1 81 ? 1.455 4.117 -4.536 1.00 94.12 81 ALA A CA 1
ATOM 643 C C . ALA A 1 81 ? 2.936 4.526 -4.599 1.00 94.12 81 ALA A C 1
ATOM 645 O O . ALA A 1 81 ? 3.352 5.251 -5.504 1.00 94.12 81 ALA A O 1
ATOM 646 N N . TRP A 1 82 ? 3.752 3.986 -3.692 1.00 93.56 82 TRP A N 1
ATOM 647 C CA . TRP A 1 82 ? 5.191 4.230 -3.651 1.00 93.56 82 TRP A CA 1
ATOM 648 C C . TRP A 1 82 ? 5.898 3.727 -4.916 1.00 93.56 82 TRP A C 1
ATOM 650 O O . TRP A 1 82 ? 6.781 4.410 -5.432 1.00 93.56 82 TRP A O 1
ATOM 660 N N . THR A 1 83 ? 5.496 2.564 -5.440 1.00 92.69 83 THR A N 1
ATOM 661 C CA . THR A 1 83 ? 6.056 1.986 -6.672 1.00 92.69 83 THR A CA 1
ATOM 662 C C . THR A 1 83 ? 5.769 2.869 -7.877 1.00 92.69 83 THR A C 1
ATOM 664 O O . THR A 1 83 ? 6.685 3.135 -8.659 1.00 92.69 83 THR A O 1
ATOM 667 N N . TYR A 1 84 ? 4.533 3.360 -8.015 1.00 96.75 84 TYR A N 1
ATOM 668 C CA . TYR A 1 84 ? 4.194 4.294 -9.086 1.00 96.75 84 TYR A CA 1
ATOM 669 C C . TYR A 1 84 ? 5.028 5.574 -9.004 1.00 96.75 84 TYR A C 1
ATOM 671 O O . TYR A 1 84 ? 5.550 6.026 -10.017 1.00 96.75 84 TYR A O 1
ATOM 679 N N . GLU A 1 85 ? 5.233 6.111 -7.803 1.00 91.81 85 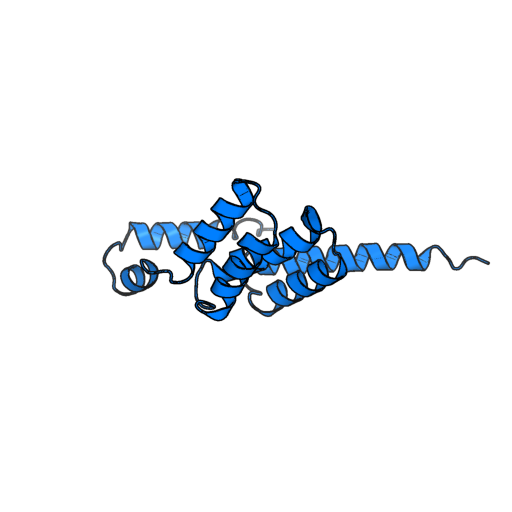GLU A N 1
ATOM 680 C CA . GLU A 1 85 ? 5.987 7.350 -7.609 1.00 91.81 85 GLU A CA 1
ATOM 681 C C . GLU A 1 85 ? 7.499 7.191 -7.834 1.00 91.81 85 GLU A C 1
ATOM 683 O O . GLU A 1 85 ? 8.126 8.026 -8.488 1.00 91.81 85 GLU A O 1
ATOM 688 N N . HIS A 1 86 ? 8.108 6.142 -7.279 1.00 90.12 86 HIS A N 1
ATOM 689 C CA . HIS A 1 86 ? 9.567 6.047 -7.178 1.00 90.12 86 HIS A CA 1
ATOM 690 C C . HIS A 1 86 ? 10.187 5.138 -8.232 1.00 90.12 86 HIS A C 1
ATOM 692 O O . HIS A 1 86 ? 11.284 5.436 -8.697 1.00 90.12 86 HIS A O 1
ATOM 698 N N . ILE A 1 87 ? 9.506 4.053 -8.615 1.00 92.38 87 ILE A N 1
ATOM 699 C CA . ILE A 1 87 ? 10.037 3.094 -9.591 1.00 92.38 87 ILE A CA 1
ATOM 700 C C . ILE A 1 87 ? 9.540 3.434 -10.992 1.00 92.38 87 ILE A C 1
ATOM 702 O O . ILE A 1 87 ? 10.342 3.581 -11.907 1.00 92.38 87 ILE A O 1
ATOM 706 N N . LEU A 1 88 ? 8.224 3.577 -11.161 1.00 95.75 88 LEU A N 1
ATOM 707 C CA . LEU A 1 88 ? 7.630 3.842 -12.475 1.00 95.75 88 LEU A CA 1
ATOM 708 C C . LEU A 1 88 ? 7.636 5.328 -12.846 1.00 95.75 88 LEU A C 1
ATOM 710 O O . LEU A 1 88 ? 7.439 5.650 -14.013 1.00 95.75 88 LEU A O 1
ATOM 714 N N . ARG A 1 89 ? 7.870 6.219 -11.871 1.00 96.12 89 ARG A N 1
ATOM 715 C CA . ARG A 1 89 ? 7.865 7.683 -12.047 1.00 96.12 89 ARG A CA 1
ATOM 716 C C . ARG A 1 89 ? 6.571 8.196 -12.702 1.00 96.12 89 ARG A C 1
ATOM 718 O O . ARG A 1 89 ? 6.573 9.217 -13.381 1.00 96.12 89 ARG A O 1
ATOM 725 N N . ASP A 1 90 ? 5.463 7.494 -12.469 1.00 96.81 90 ASP A N 1
ATOM 726 C CA . ASP A 1 90 ? 4.131 7.832 -12.964 1.00 96.81 90 ASP A CA 1
ATOM 727 C C . ASP A 1 90 ? 3.382 8.602 -11.874 1.00 96.81 90 ASP A C 1
ATOM 729 O O . ASP A 1 90 ? 2.690 8.039 -11.020 1.00 96.81 90 ASP A O 1
ATOM 733 N N . SER A 1 91 ? 3.565 9.919 -11.888 1.00 91.25 91 SER A N 1
ATOM 734 C CA . SER A 1 91 ? 2.957 10.841 -10.932 1.00 91.25 91 SER A CA 1
ATOM 735 C C . SER A 1 91 ? 1.426 10.773 -10.927 1.00 91.25 91 SER A C 1
ATOM 737 O O . SER A 1 91 ? 0.813 10.877 -9.866 1.00 91.25 91 SER A O 1
ATOM 739 N N . LEU A 1 92 ? 0.786 10.552 -12.078 1.00 94.44 92 LEU A N 1
ATOM 740 C CA . LEU A 1 92 ? -0.675 10.484 -12.154 1.00 94.44 92 LEU A CA 1
ATOM 741 C C . LEU A 1 92 ? -1.201 9.233 -11.447 1.00 94.44 92 LEU A C 1
ATOM 743 O O . LEU A 1 92 ? -2.102 9.327 -10.607 1.00 94.44 92 LEU A O 1
ATOM 747 N N . LYS A 1 93 ? -0.604 8.067 -11.723 1.00 96.00 93 LYS A N 1
ATOM 748 C CA . LYS A 1 93 ? -0.980 6.820 -11.043 1.00 96.00 93 LYS A CA 1
ATOM 749 C C . LYS A 1 93 ? -0.598 6.827 -9.570 1.00 96.00 93 LYS A C 1
ATOM 751 O O . LYS A 1 93 ? -1.369 6.330 -8.753 1.00 96.00 93 LYS A O 1
ATOM 756 N N . ALA A 1 94 ? 0.531 7.434 -9.207 1.00 95.12 94 ALA A N 1
ATOM 757 C CA . ALA A 1 94 ? 0.920 7.604 -7.812 1.00 95.12 94 ALA A CA 1
ATOM 758 C C . ALA A 1 94 ? -0.111 8.436 -7.037 1.00 95.12 94 ALA A C 1
ATOM 760 O O . ALA A 1 94 ? -0.560 8.019 -5.970 1.00 95.12 94 ALA A O 1
ATOM 761 N N . LEU A 1 95 ? -0.538 9.576 -7.590 1.00 95.81 95 LEU A N 1
ATOM 762 C CA . LEU A 1 95 ? -1.549 10.439 -6.978 1.00 95.81 95 LEU A CA 1
ATOM 763 C C . LEU A 1 95 ? -2.881 9.700 -6.804 1.00 95.81 95 LEU A C 1
ATOM 765 O O . LEU A 1 95 ? -3.484 9.755 -5.731 1.00 95.81 95 LEU A O 1
ATOM 769 N N . ALA A 1 96 ? -3.324 8.982 -7.839 1.00 96.50 96 ALA A N 1
ATOM 770 C CA . ALA A 1 96 ? -4.536 8.170 -7.781 1.00 96.50 96 ALA A CA 1
ATOM 771 C C . ALA A 1 96 ? -4.438 7.074 -6.705 1.00 96.50 96 ALA A C 1
ATOM 773 O O . ALA A 1 96 ? -5.359 6.912 -5.903 1.00 96.50 96 ALA A O 1
ATOM 774 N N . ALA A 1 97 ? -3.305 6.373 -6.626 1.00 94.88 97 ALA A N 1
ATOM 775 C CA . ALA A 1 97 ? -3.074 5.327 -5.635 1.00 94.88 97 ALA A CA 1
ATOM 776 C C . ALA A 1 97 ? -3.016 5.878 -4.199 1.00 94.88 97 ALA A C 1
ATOM 778 O O . ALA A 1 97 ? -3.624 5.297 -3.300 1.00 94.88 97 ALA A O 1
ATOM 779 N N . TYR A 1 98 ? -2.364 7.025 -3.970 1.00 94.31 98 TYR A N 1
ATOM 780 C CA . TYR A 1 98 ? -2.364 7.686 -2.660 1.00 94.31 98 TYR A CA 1
ATOM 781 C C . TYR A 1 98 ? -3.756 8.178 -2.257 1.00 94.31 98 TYR A C 1
ATOM 783 O O . TYR A 1 98 ? -4.129 8.041 -1.092 1.00 94.31 98 TYR A O 1
ATOM 791 N N . ARG A 1 99 ? -4.549 8.714 -3.197 1.00 96.88 99 ARG A N 1
ATOM 792 C CA . ARG A 1 99 ? -5.951 9.094 -2.942 1.00 96.88 99 ARG A CA 1
ATOM 793 C C . ARG A 1 99 ? -6.782 7.887 -2.534 1.00 96.88 99 ARG A C 1
ATOM 795 O O . ARG A 1 99 ? -7.473 7.961 -1.522 1.00 96.88 99 ARG A O 1
ATOM 802 N N . ASN A 1 100 ? -6.657 6.780 -3.263 1.00 95.75 100 ASN A N 1
ATOM 803 C CA . ASN A 1 100 ? -7.356 5.545 -2.931 1.00 95.75 100 ASN A CA 1
ATOM 804 C C . ASN A 1 100 ? -6.958 5.046 -1.532 1.00 95.75 100 ASN A C 1
ATOM 806 O O . ASN A 1 100 ? -7.814 4.844 -0.684 1.00 95.75 100 ASN A O 1
ATOM 810 N N . LEU A 1 101 ? -5.658 4.971 -1.228 1.00 91.75 101 LEU A N 1
ATOM 811 C CA . LEU A 1 101 ? -5.158 4.600 0.102 1.00 91.75 101 LEU A CA 1
ATOM 812 C C . LEU A 1 101 ? -5.736 5.485 1.223 1.00 91.75 101 LEU A C 1
ATOM 814 O O . LEU A 1 101 ? -6.196 4.976 2.245 1.00 91.75 101 LEU A O 1
ATOM 818 N N . ALA A 1 102 ? -5.735 6.803 1.028 1.00 92.81 102 ALA A N 1
ATOM 819 C CA . ALA A 1 102 ? -6.280 7.763 1.983 1.00 92.81 102 ALA A CA 1
ATOM 820 C C . ALA A 1 102 ? -7.796 7.609 2.212 1.00 92.81 102 ALA A C 1
ATOM 822 O O . ALA A 1 102 ? -8.268 7.891 3.312 1.00 92.81 102 ALA A O 1
ATOM 823 N N . GLN A 1 103 ? -8.546 7.191 1.189 1.00 94.69 103 GLN A N 1
ATOM 824 C CA . GLN A 1 103 ? -9.999 7.011 1.240 1.00 94.69 103 GLN A CA 1
ATOM 825 C C . GLN A 1 103 ? -10.403 5.637 1.781 1.00 94.69 103 GLN A C 1
ATOM 827 O O . GLN A 1 103 ? -11.341 5.546 2.566 1.00 94.69 103 GLN A O 1
ATOM 832 N N . THR A 1 104 ? -9.698 4.574 1.387 1.00 90.25 104 THR A N 1
ATOM 833 C CA . THR A 1 104 ? -10.012 3.194 1.782 1.00 90.25 104 THR A CA 1
ATOM 834 C C . THR A 1 104 ? -9.511 2.866 3.185 1.00 90.25 104 THR A C 1
ATOM 836 O O . THR A 1 104 ? -10.181 2.140 3.915 1.00 90.25 104 THR A O 1
ATOM 839 N N . PHE A 1 105 ? -8.359 3.409 3.595 1.00 86.12 105 PHE A N 1
ATOM 840 C CA . PHE A 1 105 ? -7.739 3.097 4.889 1.00 86.12 105 PHE A CA 1
ATOM 841 C C . PHE A 1 105 ? -7.432 4.347 5.739 1.00 86.12 105 PHE A C 1
ATOM 843 O O . PHE A 1 105 ? -6.319 4.461 6.264 1.00 86.12 105 PHE A O 1
ATOM 850 N N . PRO A 1 106 ? -8.387 5.282 5.917 1.00 89.81 106 PRO A N 1
ATOM 851 C CA . PRO A 1 106 ? -8.139 6.621 6.462 1.00 89.81 106 PRO A CA 1
ATOM 852 C C . PRO A 1 106 ? -7.502 6.618 7.858 1.00 89.81 106 PRO A C 1
ATOM 854 O O . PRO A 1 106 ? -6.633 7.441 8.139 1.00 89.81 106 PRO A O 1
ATOM 857 N N . GLU A 1 107 ? -7.885 5.672 8.714 1.00 86.25 107 GLU A N 1
ATOM 858 C CA . GLU A 1 107 ? -7.451 5.624 10.118 1.00 86.25 107 GLU A CA 1
ATOM 859 C C . GLU A 1 107 ? -6.158 4.834 10.345 1.00 86.25 107 GLU A C 1
ATOM 861 O O . GLU A 1 107 ? -5.595 4.838 11.441 1.00 86.25 107 GLU A O 1
ATOM 866 N N . THR A 1 108 ? -5.644 4.197 9.296 1.00 83.25 108 THR A N 1
ATOM 867 C CA . THR A 1 108 ? -4.377 3.467 9.346 1.00 83.25 108 THR A CA 1
ATOM 868 C C . THR A 1 108 ? -3.199 4.422 9.182 1.00 83.25 108 THR A C 1
ATOM 870 O O . THR A 1 108 ? -3.314 5.459 8.525 1.00 83.25 108 THR A O 1
ATOM 873 N N . GLU A 1 109 ? -2.036 4.067 9.731 1.00 85.00 109 GLU A N 1
ATOM 874 C CA . GLU A 1 109 ? -0.823 4.878 9.558 1.00 85.00 109 GLU A CA 1
ATOM 875 C C . GLU A 1 109 ? -0.482 5.135 8.072 1.00 85.00 109 GLU A C 1
ATOM 877 O O . GLU A 1 109 ? -0.258 6.297 7.718 1.00 85.00 109 GLU A O 1
ATOM 882 N N . PRO A 1 110 ? -0.548 4.140 7.157 1.00 79.06 110 PRO A N 1
ATOM 883 C CA . PRO A 1 110 ? -0.387 4.390 5.723 1.00 79.06 110 PRO A CA 1
ATOM 884 C C . PRO A 1 110 ? -1.411 5.367 5.124 1.00 79.06 110 PRO A C 1
ATOM 886 O O . PRO A 1 110 ? -1.044 6.206 4.301 1.00 79.06 110 PRO A O 1
ATOM 889 N N . GLY A 1 111 ? -2.680 5.307 5.540 1.00 82.25 111 GLY A N 1
ATOM 890 C CA . GLY A 1 111 ? -3.722 6.222 5.061 1.00 82.25 111 GLY A CA 1
ATOM 891 C C . GLY A 1 111 ? -3.541 7.654 5.560 1.00 82.25 111 GLY A C 1
ATOM 892 O O . GLY A 1 111 ? -3.637 8.602 4.778 1.00 82.25 111 GLY A O 1
ATOM 893 N N . LYS A 1 112 ? -3.188 7.833 6.840 1.00 87.06 112 LYS A N 1
ATOM 894 C CA . LYS A 1 112 ? -2.820 9.143 7.403 1.00 87.06 112 LYS A CA 1
ATOM 895 C C . LYS A 1 112 ? -1.612 9.735 6.682 1.00 87.06 112 LYS A C 1
ATOM 897 O O . LYS A 1 112 ? -1.634 10.913 6.321 1.00 87.06 112 LYS A O 1
ATOM 902 N N . PHE A 1 113 ? -0.591 8.915 6.431 1.00 84.62 113 PHE A N 1
ATOM 903 C CA . PHE A 1 113 ? 0.576 9.319 5.655 1.00 84.62 113 PHE A CA 1
ATOM 904 C C . PHE A 1 113 ? 0.182 9.765 4.242 1.00 84.62 113 PHE A C 1
ATOM 906 O O . PHE A 1 113 ? 0.591 10.841 3.809 1.00 84.62 113 PHE A O 1
ATOM 913 N N . ALA A 1 114 ? -0.652 8.985 3.549 1.00 88.06 114 ALA A N 1
ATOM 914 C CA . ALA A 1 114 ? -1.132 9.322 2.213 1.00 88.06 114 ALA A CA 1
ATOM 915 C C . ALA A 1 114 ? -1.893 10.654 2.198 1.00 88.06 114 ALA A C 1
ATOM 917 O O . ALA A 1 114 ? -1.586 11.508 1.371 1.00 88.06 114 ALA A O 1
ATOM 918 N N . ARG A 1 115 ? -2.807 10.888 3.153 1.00 91.25 115 ARG A N 1
ATOM 919 C CA . ARG A 1 115 ? -3.507 12.180 3.296 1.00 91.25 115 ARG A CA 1
ATOM 920 C C . ARG A 1 115 ? -2.528 13.339 3.441 1.00 91.25 115 ARG A C 1
ATOM 922 O O . ARG A 1 115 ? -2.607 14.297 2.679 1.00 91.25 115 ARG A O 1
ATOM 929 N N . LYS A 1 116 ? -1.572 13.226 4.369 1.00 90.31 116 LYS A N 1
ATOM 930 C CA . LYS A 1 116 ? -0.549 14.259 4.582 1.00 90.31 116 LYS A CA 1
ATOM 931 C C . LYS A 1 116 ? 0.254 14.518 3.307 1.00 90.31 116 LYS A C 1
ATOM 933 O O . LYS A 1 116 ? 0.472 15.670 2.944 1.00 90.31 116 LYS A O 1
ATOM 938 N N . LYS A 1 117 ? 0.674 13.456 2.619 1.00 86.94 117 LYS A N 1
ATOM 939 C CA . LYS A 1 117 ? 1.447 13.554 1.380 1.00 86.94 117 LYS A CA 1
ATOM 940 C C . LYS A 1 117 ? 0.659 14.234 0.260 1.00 86.94 117 LYS A C 1
ATOM 942 O O . LYS A 1 117 ? 1.206 15.096 -0.417 1.00 86.94 117 LYS A O 1
ATOM 947 N N . LEU A 1 118 ? -0.622 13.905 0.106 1.00 91.94 118 LEU A N 1
ATOM 948 C CA . LEU A 1 118 ? -1.511 14.549 -0.862 1.00 91.94 118 LEU A CA 1
ATOM 949 C C . LEU A 1 118 ? -1.673 16.045 -0.586 1.00 91.94 118 LEU A C 1
ATOM 951 O O . LEU A 1 118 ? -1.602 16.828 -1.526 1.00 91.94 118 LEU A O 1
ATOM 955 N N . SER A 1 119 ? -1.837 16.443 0.680 1.00 91.12 119 SER A N 1
ATOM 956 C CA . SER A 1 119 ? -1.920 17.861 1.054 1.00 91.12 119 SER A CA 1
ATOM 957 C C . SER A 1 119 ? -0.653 18.636 0.684 1.00 91.12 119 SER A C 1
ATOM 959 O O . SER A 1 119 ? -0.743 19.763 0.202 1.00 91.12 119 SER A O 1
ATOM 961 N N . LEU A 1 120 ? 0.523 18.029 0.878 1.00 88.50 120 LEU A N 1
ATOM 962 C CA . LEU A 1 120 ? 1.801 18.632 0.486 1.00 88.50 120 LEU A CA 1
ATOM 963 C C . LEU A 1 120 ? 1.935 18.736 -1.034 1.00 88.50 120 LEU A C 1
ATOM 965 O O . LEU A 1 120 ? 2.357 19.770 -1.533 1.00 88.50 120 LEU A O 1
ATOM 969 N N . TRP A 1 121 ? 1.520 17.702 -1.765 1.00 83.50 121 TRP A N 1
ATOM 970 C CA . TRP A 1 121 ? 1.554 17.711 -3.225 1.00 83.50 121 TRP A CA 1
ATOM 971 C C . TRP A 1 121 ? 0.671 18.824 -3.798 1.00 83.50 121 TRP A C 1
ATOM 973 O O . TRP A 1 121 ? 1.118 19.596 -4.640 1.00 83.50 121 TRP A O 1
ATOM 983 N N . THR A 1 122 ? -0.561 18.968 -3.305 1.00 79.25 122 THR A N 1
ATOM 984 C CA . THR A 1 122 ? -1.452 20.040 -3.768 1.00 79.25 122 THR A CA 1
ATOM 985 C C . THR A 1 122 ? -0.902 21.426 -3.449 1.00 79.25 122 THR A C 1
ATOM 987 O O . THR A 1 122 ? -1.011 22.317 -4.285 1.00 79.25 122 THR A O 1
ATOM 990 N N . ALA A 1 123 ? -0.278 21.598 -2.278 1.00 74.06 123 ALA A N 1
ATOM 991 C CA . ALA A 1 123 ? 0.342 22.863 -1.893 1.00 74.06 123 ALA A CA 1
ATOM 992 C C . ALA A 1 123 ? 1.507 23.238 -2.828 1.00 74.06 123 ALA A C 1
ATOM 994 O O . ALA A 1 123 ? 1.620 24.395 -3.227 1.00 74.06 123 ALA A O 1
ATOM 995 N N . ASP A 1 124 ? 2.316 22.255 -3.231 1.00 65.69 124 ASP A N 1
ATOM 996 C CA . ASP A 1 124 ? 3.441 22.436 -4.156 1.00 65.69 124 ASP A CA 1
ATOM 997 C C . ASP A 1 124 ? 2.967 22.802 -5.579 1.00 65.69 124 ASP A C 1
ATOM 999 O O . ASP A 1 124 ? 3.511 23.687 -6.233 1.00 65.69 124 ASP A O 1
ATOM 1003 N N . THR A 1 125 ? 1.863 22.210 -6.046 1.00 61.69 125 THR A N 1
ATOM 1004 C CA . THR A 1 125 ? 1.277 22.582 -7.348 1.00 61.69 125 THR A CA 1
ATOM 1005 C C . THR A 1 125 ? 0.606 23.956 -7.339 1.00 61.69 125 THR A C 1
ATOM 1007 O O . THR A 1 125 ? 0.628 24.653 -8.346 1.00 61.69 125 THR A O 1
ATOM 1010 N N . THR A 1 126 ? 0.040 24.393 -6.210 1.00 59.34 126 THR A N 1
ATOM 1011 C CA . THR A 1 126 ? -0.603 25.717 -6.132 1.00 59.34 126 THR A CA 1
ATOM 1012 C C . THR A 1 126 ? 0.393 26.875 -6.121 1.00 59.34 126 THR A C 1
ATOM 1014 O O . THR A 1 126 ? 0.039 27.976 -6.531 1.00 59.34 126 THR A O 1
ATOM 1017 N N . VAL A 1 127 ? 1.640 26.655 -5.685 1.00 52.78 127 VAL A N 1
ATOM 1018 C CA . VAL A 1 127 ? 2.656 27.723 -5.660 1.00 52.78 127 VAL A CA 1
ATOM 1019 C C . VAL A 1 127 ? 3.310 27.969 -7.021 1.00 52.78 127 VAL A C 1
ATOM 1021 O O . VAL A 1 127 ? 3.782 29.077 -7.264 1.00 52.78 127 VAL A O 1
ATOM 1024 N N . VAL A 1 128 ? 3.313 26.987 -7.930 1.00 51.50 128 VAL A N 1
ATOM 1025 C CA . VAL A 1 128 ? 3.903 27.150 -9.273 1.00 51.50 128 VAL A CA 1
ATOM 1026 C C . VAL A 1 128 ? 2.971 27.865 -10.258 1.00 51.50 128 VAL A C 1
ATOM 1028 O O . VAL A 1 128 ? 3.453 28.634 -11.092 1.00 51.50 128 VAL A O 1
ATOM 1031 N N . ASP A 1 129 ? 1.652 27.697 -10.116 1.00 51.59 129 ASP A N 1
ATOM 1032 C CA . ASP A 1 129 ? 0.664 28.400 -10.951 1.00 51.59 129 ASP A CA 1
ATOM 1033 C C . ASP A 1 129 ? 0.565 29.897 -10.600 1.00 51.59 129 ASP A C 1
ATOM 1035 O O . ASP A 1 129 ? 0.312 30.723 -11.473 1.00 51.59 129 ASP A O 1
ATOM 1039 N N . SER A 1 130 ? 0.852 30.293 -9.352 1.00 50.16 130 SER A N 1
ATOM 1040 C CA . SER A 1 130 ? 0.834 31.707 -8.935 1.00 50.16 130 SER A CA 1
ATOM 1041 C C . SER A 1 130 ? 2.087 32.519 -9.304 1.00 50.16 130 SER A C 1
ATOM 1043 O O . SER A 1 130 ? 2.119 33.713 -9.017 1.00 50.16 130 SER A O 1
ATOM 1045 N N . MET A 1 131 ? 3.103 31.935 -9.953 1.00 49.56 131 MET A N 1
ATOM 1046 C CA . MET A 1 131 ? 4.312 32.663 -10.387 1.00 49.56 131 MET A CA 1
ATOM 1047 C C . MET A 1 131 ? 4.327 33.062 -11.878 1.00 49.56 131 MET A C 1
ATOM 1049 O O . MET A 1 131 ? 5.298 33.670 -12.317 1.00 49.56 131 MET A O 1
ATOM 1053 N N . HIS A 1 132 ? 3.267 32.779 -12.650 1.00 50.88 132 HIS A N 1
ATOM 1054 C CA . HIS A 1 132 ? 3.201 33.070 -14.098 1.00 50.88 132 HIS A CA 1
ATOM 1055 C C . HIS A 1 132 ? 2.201 34.168 -14.509 1.00 50.88 132 HIS A C 1
ATOM 1057 O O . HIS A 1 132 ? 1.916 34.324 -15.692 1.00 50.88 132 HIS A O 1
ATOM 1063 N N . THR A 1 133 ? 1.700 34.973 -13.572 1.00 49.62 133 THR A N 1
ATOM 1064 C CA . THR A 1 133 ? 0.842 36.133 -13.888 1.00 49.62 133 THR A CA 1
ATOM 1065 C C . THR A 1 133 ? 1.373 37.390 -13.220 1.00 49.62 133 THR A C 1
ATOM 1067 O O . THR A 1 133 ? 0.840 37.860 -12.220 1.00 49.62 133 THR A O 1
ATOM 1070 N N . SER A 1 134 ? 2.445 37.913 -13.802 1.00 46.28 134 SER A N 1
ATOM 1071 C CA . SER A 1 134 ? 2.843 39.313 -13.695 1.00 46.28 134 SER A CA 1
ATOM 1072 C C . SER A 1 134 ? 3.283 39.723 -15.098 1.00 46.28 134 SER A C 1
ATOM 1074 O O . SER A 1 134 ? 4.442 39.524 -15.460 1.00 46.28 134 SER A O 1
ATOM 1076 N N . GLU A 1 135 ? 2.321 40.167 -15.905 1.00 44.56 135 GLU A N 1
ATOM 1077 C CA . GLU A 1 135 ? 2.560 40.864 -17.177 1.00 44.56 135 GLU A CA 1
ATOM 1078 C C . GLU A 1 135 ? 2.648 42.372 -16.915 1.00 44.56 135 GLU A C 1
ATOM 1080 O O . GLU A 1 135 ? 1.868 42.859 -16.059 1.00 44.56 135 GLU A O 1
#